Protein AF-A0AAJ2U5R9-F1 (afdb_monomer_lite)

Radius of gyration: 15.62 Å; chains: 1; bounding box: 34×28×34 Å

pLDDT: mean 93.36, std 4.94, range [68.75, 98.5]

Secondary structure (DSSP, 8-state):
---HHHHHHHHHHHHT-------HHHHHHHHGGGHHHHT-------HHHHHHH-----SPPHHHHHTT-TTS--

Foldseek 3Di:
DDQPQLVQVLVCVLVVHDDDDDDLVVLCVVVPVCSVVNPDPDDDDCVVVCVPPVDDDPDDDDNVVSNVSPVPDD

Organism: Alkalihalophilus pseudofirmus (NCBI:txid79885)

Structure (mmCIF, N/CA/C/O backbone):
data_AF-A0AAJ2U5R9-F1
#
_entry.id   AF-A0AAJ2U5R9-F1
#
loop_
_atom_site.group_PDB
_atom_site.id
_atom_site.type_symbol
_atom_site.label_atom_id
_atom_site.label_alt_id
_atom_site.label_comp_id
_atom_site.label_asym_id
_atom_site.label_entity_id
_atom_site.label_seq_id
_atom_site.pdbx_PDB_ins_code
_atom_site.Cartn_x
_atom_site.Cartn_y
_atom_site.Cartn_z
_atom_site.occupancy
_atom_site.B_iso_or_equiv
_atom_site.auth_seq_id
_atom_site.auth_comp_id
_atom_site.auth_asym_id
_atom_site.auth_atom_id
_atom_site.pdbx_PDB_model_num
ATOM 1 N N . GLY A 1 1 ? 2.071 -0.272 10.180 1.00 86.12 1 GLY A N 1
ATOM 2 C CA . GLY A 1 1 ? 1.691 -0.084 8.767 1.00 86.12 1 GLY A CA 1
ATOM 3 C C . GLY A 1 1 ? 2.097 -1.297 7.957 1.00 86.12 1 GLY A C 1
ATOM 4 O O . GLY A 1 1 ? 2.329 -2.346 8.550 1.00 86.12 1 GLY A O 1
ATOM 5 N N . VAL A 1 2 ? 2.179 -1.150 6.637 1.00 93.06 2 VAL A N 1
ATOM 6 C CA . VAL A 1 2 ? 2.703 -2.165 5.711 1.00 93.06 2 VAL A CA 1
ATOM 7 C C . VAL A 1 2 ? 3.823 -1.505 4.899 1.00 93.06 2 VAL A C 1
ATOM 9 O O . VAL A 1 2 ? 3.555 -0.469 4.292 1.00 93.06 2 VAL A O 1
ATOM 12 N N . PRO A 1 3 ? 5.058 -2.037 4.903 1.00 92.88 3 PRO A N 1
ATOM 13 C CA . PRO A 1 3 ? 6.138 -1.510 4.075 1.00 92.88 3 PRO A CA 1
ATOM 14 C C . PRO A 1 3 ? 5.785 -1.542 2.585 1.00 92.88 3 PRO A C 1
ATOM 16 O O . PRO A 1 3 ? 5.277 -2.545 2.086 1.00 92.88 3 PRO A O 1
ATOM 19 N N . PHE A 1 4 ? 6.120 -0.479 1.853 1.00 91.94 4 PHE A N 1
ATOM 20 C CA . PHE A 1 4 ? 5.806 -0.372 0.422 1.00 91.94 4 PHE A CA 1
ATOM 21 C C . PHE A 1 4 ? 6.420 -1.518 -0.404 1.00 91.94 4 PHE A C 1
ATOM 23 O O . PHE A 1 4 ? 5.770 -2.082 -1.283 1.00 91.94 4 PHE A O 1
ATOM 30 N N . ARG A 1 5 ? 7.640 -1.948 -0.045 1.00 93.50 5 ARG A N 1
ATOM 31 C CA . ARG A 1 5 ? 8.317 -3.099 -0.669 1.00 93.50 5 ARG A CA 1
ATOM 32 C C . ARG A 1 5 ? 7.541 -4.414 -0.524 1.00 93.50 5 ARG A C 1
ATOM 34 O O . ARG A 1 5 ? 7.620 -5.256 -1.410 1.00 93.50 5 ARG A O 1
ATOM 41 N 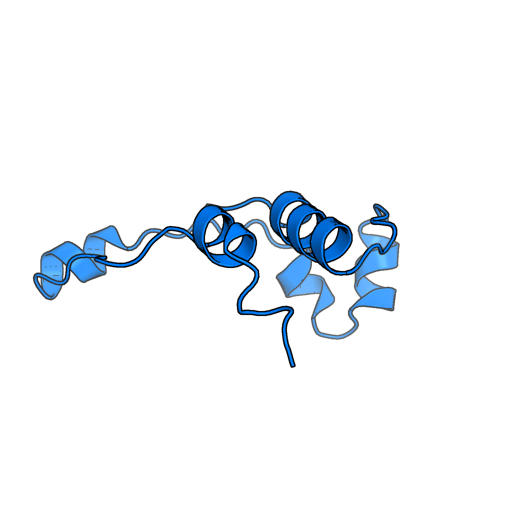N . ASP A 1 6 ? 6.805 -4.598 0.574 1.00 96.69 6 ASP A N 1
ATOM 42 C CA . ASP A 1 6 ? 6.086 -5.847 0.832 1.00 96.69 6 ASP A CA 1
ATOM 43 C C . ASP A 1 6 ? 4.855 -5.920 -0.083 1.00 96.69 6 ASP A C 1
ATOM 45 O O . ASP A 1 6 ? 4.563 -6.976 -0.638 1.00 96.69 6 ASP A O 1
ATOM 49 N N . ILE A 1 7 ? 4.197 -4.777 -0.323 1.00 96.44 7 ILE A N 1
ATOM 50 C CA . ILE A 1 7 ? 3.097 -4.641 -1.293 1.00 96.44 7 ILE A CA 1
ATOM 51 C C . ILE A 1 7 ? 3.600 -4.976 -2.704 1.00 96.44 7 ILE A C 1
ATOM 53 O O . ILE A 1 7 ? 3.031 -5.845 -3.367 1.00 96.44 7 ILE A O 1
ATOM 57 N N . ALA A 1 8 ? 4.700 -4.343 -3.135 1.00 96.38 8 ALA A N 1
ATOM 58 C CA . ALA A 1 8 ? 5.323 -4.619 -4.432 1.00 96.38 8 ALA A CA 1
ATOM 59 C C . ALA A 1 8 ? 5.729 -6.098 -4.570 1.00 96.38 8 ALA A C 1
ATOM 61 O O . ALA A 1 8 ? 5.512 -6.706 -5.616 1.00 96.38 8 ALA A O 1
ATOM 62 N N . GLY A 1 9 ? 6.251 -6.696 -3.495 1.00 98.00 9 GLY A N 1
ATOM 63 C CA . GLY A 1 9 ? 6.624 -8.106 -3.431 1.00 98.00 9 GLY A CA 1
ATOM 64 C C . GLY A 1 9 ? 5.458 -9.067 -3.662 1.00 98.00 9 GLY A C 1
ATOM 65 O O . GLY A 1 9 ? 5.609 -10.017 -4.428 1.00 98.00 9 GLY A O 1
ATOM 66 N N . VAL A 1 10 ? 4.305 -8.844 -3.020 1.00 98.12 10 VAL A N 1
ATOM 67 C CA . VAL A 1 10 ? 3.115 -9.696 -3.221 1.00 98.12 10 VAL A CA 1
ATOM 68 C C . VAL A 1 10 ? 2.613 -9.585 -4.661 1.00 98.12 10 VAL A C 1
ATOM 70 O O . VAL A 1 10 ? 2.405 -10.604 -5.317 1.00 98.12 10 VAL A O 1
ATOM 73 N N . ILE A 1 11 ? 2.493 -8.358 -5.179 1.00 97.62 11 ILE A N 1
ATOM 74 C CA . ILE A 1 11 ? 2.048 -8.104 -6.558 1.00 97.62 11 ILE A CA 1
ATOM 75 C C . ILE A 1 11 ? 2.980 -8.785 -7.568 1.00 97.62 11 ILE A C 1
ATOM 77 O O . ILE A 1 11 ? 2.513 -9.511 -8.445 1.00 97.62 11 ILE A O 1
ATOM 81 N N . GLY A 1 12 ? 4.296 -8.601 -7.421 1.00 97.62 12 GLY A N 1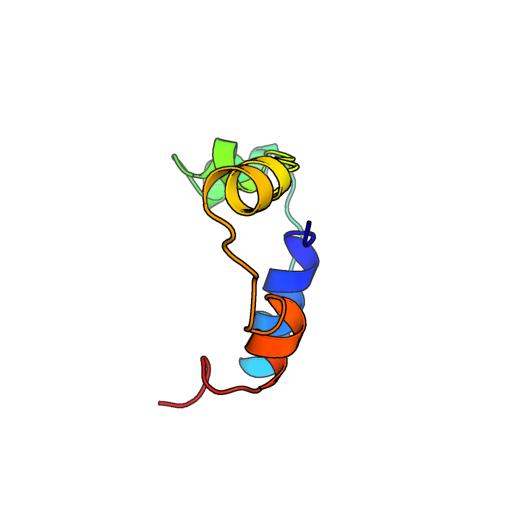
ATOM 82 C CA . GLY A 1 12 ? 5.290 -9.206 -8.308 1.00 97.62 12 GLY A CA 1
ATOM 83 C C . GLY A 1 12 ? 5.220 -10.733 -8.319 1.00 97.62 12 GLY A C 1
ATOM 84 O O . GLY A 1 12 ? 5.277 -11.333 -9.390 1.00 97.62 12 GLY A O 1
ATOM 85 N N . ARG A 1 13 ? 5.007 -11.375 -7.159 1.00 97.31 13 ARG A N 1
ATOM 86 C CA . ARG A 1 13 ? 4.827 -12.836 -7.087 1.00 97.31 13 ARG A CA 1
ATOM 87 C C . ARG A 1 13 ? 3.576 -13.310 -7.823 1.00 97.31 13 ARG A C 1
ATOM 89 O O . ARG A 1 13 ? 3.676 -14.247 -8.608 1.00 97.31 13 ARG A O 1
ATOM 96 N N . HIS A 1 14 ? 2.425 -12.674 -7.600 1.00 97.44 14 HIS A N 1
ATOM 97 C CA . HIS A 1 14 ? 1.175 -13.087 -8.249 1.00 97.44 14 HIS A CA 1
ATOM 98 C C . HIS A 1 14 ? 1.187 -12.875 -9.765 1.00 97.44 14 HIS A C 1
ATOM 100 O O . HIS A 1 14 ? 0.589 -13.663 -10.492 1.00 97.44 14 HIS A O 1
ATOM 106 N N . LEU A 1 15 ? 1.878 -11.837 -10.243 1.00 96.69 15 LEU A N 1
ATOM 107 C CA . LEU A 1 15 ? 1.975 -11.519 -11.669 1.00 96.69 15 LEU A CA 1
ATOM 108 C C . LEU A 1 15 ? 3.207 -12.124 -12.358 1.00 96.69 15 LEU A C 1
ATOM 110 O O . LEU A 1 15 ? 3.377 -11.937 -13.560 1.00 96.69 15 LEU A O 1
ATOM 114 N N . ASN A 1 16 ? 4.066 -12.836 -11.621 1.00 96.69 16 ASN A N 1
ATOM 115 C CA . ASN A 1 16 ? 5.358 -13.333 -12.099 1.00 96.69 16 ASN A CA 1
ATOM 116 C C . ASN A 1 16 ? 6.235 -12.226 -12.729 1.00 96.69 16 ASN A C 1
ATOM 118 O O . ASN A 1 16 ? 6.798 -12.387 -13.814 1.00 96.69 16 ASN A O 1
ATOM 122 N N . LEU A 1 17 ? 6.333 -11.084 -12.043 1.00 97.31 17 LEU A N 1
ATOM 123 C CA . LEU A 1 17 ? 7.121 -9.922 -12.454 1.00 97.31 17 LEU A CA 1
ATOM 124 C C . LEU A 1 17 ? 8.290 -9.672 -11.488 1.00 97.31 17 LEU A C 1
ATOM 126 O O . LEU A 1 17 ? 8.130 -9.826 -10.273 1.00 97.31 17 LEU A O 1
ATOM 130 N N . PRO A 1 18 ? 9.461 -9.244 -11.995 1.00 97.25 18 PRO A N 1
ATOM 131 C CA . PRO A 1 18 ? 10.579 -8.868 -11.142 1.00 97.25 18 PRO A CA 1
ATOM 132 C C . PRO A 1 18 ? 10.248 -7.613 -10.325 1.00 97.25 18 PRO A C 1
ATOM 134 O O . PRO A 1 18 ? 9.668 -6.656 -10.835 1.00 97.25 18 PRO A O 1
ATOM 137 N N . VAL A 1 19 ? 10.675 -7.599 -9.062 1.00 97.06 19 VAL A N 1
ATOM 138 C CA . VAL A 1 19 ? 10.587 -6.428 -8.180 1.00 97.06 19 VAL A CA 1
ATOM 139 C C . VAL A 1 19 ? 11.983 -5.852 -8.008 1.00 97.06 19 VAL A C 1
ATOM 141 O O . VAL A 1 19 ? 12.907 -6.566 -7.618 1.00 97.06 19 VAL A O 1
ATOM 144 N N . VAL A 1 20 ? 12.132 -4.562 -8.296 1.00 94.81 20 VAL A N 1
ATOM 145 C CA . VAL A 1 20 ? 13.411 -3.850 -8.231 1.00 94.81 20 VAL A CA 1
ATOM 146 C C . VAL A 1 20 ? 13.325 -2.695 -7.242 1.00 94.81 20 VAL A C 1
ATOM 148 O O . VAL A 1 20 ? 12.283 -2.058 -7.102 1.00 94.81 20 VAL A O 1
ATOM 151 N N . SER A 1 21 ? 14.428 -2.440 -6.541 1.00 92.81 21 SER A N 1
ATOM 152 C CA . SER A 1 21 ? 14.586 -1.231 -5.736 1.00 92.81 21 SER A CA 1
ATOM 153 C C . SER A 1 21 ? 15.183 -0.134 -6.606 1.00 92.81 21 SER A C 1
ATOM 155 O O . SER A 1 21 ? 16.086 -0.409 -7.392 1.00 92.81 21 SER A O 1
ATOM 157 N N . ILE A 1 22 ? 14.719 1.094 -6.414 1.00 91.19 22 ILE A N 1
ATOM 158 C CA . ILE A 1 22 ? 15.260 2.299 -7.051 1.00 91.19 22 ILE A CA 1
ATOM 159 C C . ILE A 1 22 ? 15.686 3.301 -5.977 1.00 91.19 22 ILE A C 1
ATOM 161 O O . ILE A 1 22 ? 15.240 3.200 -4.825 1.00 91.19 22 ILE A O 1
ATOM 165 N N . SER A 1 23 ? 16.568 4.235 -6.328 1.00 89.31 23 SER A N 1
ATOM 166 C CA . SER A 1 23 ? 16.973 5.317 -5.427 1.00 89.31 23 SER A CA 1
ATOM 167 C C . SER A 1 23 ? 15.832 6.320 -5.205 1.00 89.31 23 SER A C 1
ATOM 169 O O . SER A 1 23 ? 14.828 6.322 -5.920 1.00 89.31 23 SER A O 1
ATOM 171 N N . ARG A 1 24 ? 15.973 7.200 -4.206 1.00 82.44 24 ARG A N 1
ATOM 172 C CA . ARG A 1 24 ? 14.995 8.273 -3.958 1.00 82.44 24 ARG A CA 1
ATOM 173 C C . ARG A 1 24 ? 14.923 9.240 -5.144 1.00 82.44 24 ARG A C 1
ATOM 175 O O . ARG A 1 24 ? 13.837 9.652 -5.529 1.00 82.44 24 ARG A O 1
ATOM 182 N N . GLU A 1 25 ? 16.069 9.561 -5.733 1.00 84.94 25 GLU A N 1
ATOM 183 C CA . GLU A 1 25 ? 16.189 10.445 -6.895 1.00 84.94 25 GLU A CA 1
ATOM 184 C C . GLU A 1 25 ? 15.528 9.821 -8.133 1.00 84.94 25 GLU A C 1
ATOM 186 O O . GLU A 1 25 ? 14.820 10.496 -8.879 1.00 84.94 25 GLU A O 1
ATOM 191 N N . GLU A 1 26 ? 15.710 8.512 -8.329 1.00 90.31 26 GLU A N 1
ATOM 192 C CA . GLU A 1 26 ? 15.046 7.762 -9.397 1.00 90.31 26 GLU A CA 1
ATOM 193 C C . GLU A 1 26 ? 13.534 7.650 -9.167 1.00 90.31 26 GLU A C 1
ATOM 195 O O . GLU A 1 26 ? 12.768 7.672 -10.130 1.00 90.31 26 GLU A O 1
ATOM 200 N N . ALA A 1 27 ? 13.086 7.562 -7.910 1.00 87.25 27 ALA A N 1
ATOM 201 C CA . ALA A 1 27 ? 11.668 7.479 -7.572 1.00 87.25 27 ALA A CA 1
ATOM 202 C C . ALA A 1 27 ? 10.892 8.738 -7.983 1.00 87.25 27 ALA A C 1
ATOM 204 O O . ALA A 1 27 ? 9.784 8.611 -8.505 1.00 87.25 27 ALA A O 1
ATOM 205 N N . ASP A 1 28 ? 11.469 9.931 -7.824 1.00 87.12 28 ASP A N 1
ATOM 206 C CA . ASP A 1 28 ? 10.830 11.179 -8.264 1.00 87.12 28 ASP A CA 1
ATOM 207 C C . ASP A 1 28 ? 10.645 11.212 -9.789 1.00 87.12 28 ASP A C 1
ATOM 209 O O . ASP A 1 28 ? 9.584 11.596 -10.284 1.00 87.12 28 ASP A O 1
ATOM 213 N N . ALA A 1 29 ? 11.637 10.736 -10.547 1.00 91.44 29 ALA A N 1
ATOM 214 C CA . ALA A 1 29 ? 11.528 10.615 -12.000 1.00 91.44 29 ALA A CA 1
ATOM 215 C C . ALA A 1 29 ? 10.545 9.507 -12.428 1.00 91.44 29 ALA A C 1
ATOM 217 O O . ALA A 1 29 ? 9.784 9.693 -13.378 1.00 91.44 29 ALA A O 1
ATOM 218 N N . HIS A 1 30 ? 10.540 8.369 -11.728 1.00 92.38 30 HIS A N 1
ATOM 219 C CA . HIS A 1 30 ? 9.706 7.208 -12.049 1.00 92.38 30 HIS A CA 1
ATOM 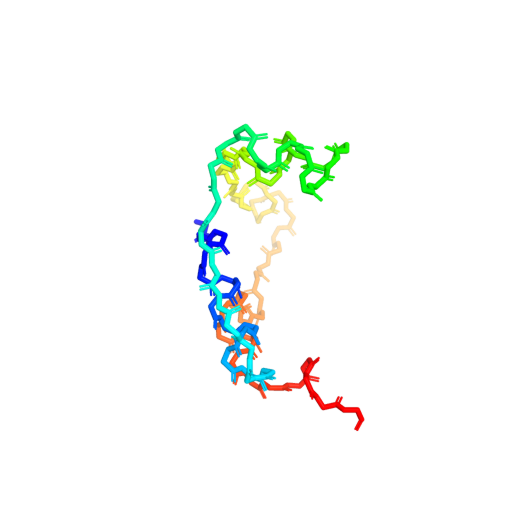220 C C . HIS A 1 30 ? 8.222 7.444 -11.744 1.00 92.38 30 HIS A C 1
ATOM 222 O O . HIS A 1 30 ? 7.356 7.107 -12.550 1.00 92.38 30 HIS A O 1
ATOM 228 N N . PHE A 1 31 ? 7.920 8.025 -10.581 1.00 92.38 31 PHE A N 1
ATOM 229 C CA . PHE A 1 31 ? 6.553 8.238 -10.104 1.00 92.38 31 PHE A CA 1
ATOM 230 C C . PHE A 1 31 ? 6.029 9.658 -10.381 1.00 92.38 31 PHE A C 1
ATOM 232 O O . PHE A 1 31 ? 4.838 9.925 -10.195 1.00 92.38 31 PHE A O 1
ATOM 239 N N . GLY A 1 32 ? 6.881 10.580 -10.838 1.00 92.12 32 GLY A N 1
ATOM 240 C CA . GLY A 1 32 ? 6.500 11.955 -11.149 1.00 92.12 32 GLY A CA 1
ATOM 241 C C . GLY A 1 32 ? 5.895 12.664 -9.938 1.00 92.12 32 GLY A C 1
ATOM 242 O O . GLY A 1 32 ? 6.452 12.655 -8.844 1.00 92.12 32 GLY A O 1
ATOM 243 N N . TRP A 1 33 ? 4.703 13.245 -10.103 1.00 91.44 33 TRP A N 1
ATOM 244 C CA . TRP A 1 33 ? 4.009 13.953 -9.018 1.00 91.44 33 TRP A CA 1
ATOM 245 C C . TRP A 1 33 ? 3.668 13.058 -7.810 1.00 91.44 33 TRP A C 1
ATOM 247 O O . TRP A 1 33 ? 3.431 13.575 -6.717 1.00 91.44 33 TRP A O 1
ATOM 257 N N . LEU A 1 34 ? 3.668 11.728 -7.981 1.00 90.88 34 LEU A N 1
ATOM 258 C CA . LEU A 1 34 ? 3.470 10.768 -6.894 1.00 90.88 34 LEU A CA 1
ATOM 259 C C . LEU A 1 34 ? 4.748 10.484 -6.089 1.00 90.88 34 LEU A C 1
ATOM 261 O O . LEU A 1 34 ? 4.637 9.906 -5.007 1.00 90.88 34 LEU A O 1
ATOM 265 N N . GLY A 1 35 ? 5.930 10.898 -6.567 1.00 90.44 35 GLY A N 1
ATOM 266 C CA . GLY A 1 35 ? 7.239 10.623 -5.951 1.00 90.44 35 GLY A CA 1
ATOM 267 C C . GLY A 1 35 ? 7.298 10.965 -4.461 1.00 90.44 35 GLY A C 1
ATOM 268 O O . GLY A 1 35 ? 7.707 10.146 -3.632 1.00 90.44 35 GLY A O 1
ATOM 269 N N . ALA A 1 36 ? 6.753 12.129 -4.099 1.00 87.31 36 ALA A N 1
ATOM 270 C CA . ALA A 1 36 ? 6.671 12.577 -2.712 1.00 87.31 36 ALA A CA 1
ATOM 271 C C . ALA A 1 36 ? 5.816 11.653 -1.824 1.00 87.31 36 ALA A C 1
ATOM 273 O O . ALA A 1 36 ? 6.148 11.453 -0.658 1.00 87.31 36 ALA A O 1
ATOM 274 N N . PHE A 1 37 ? 4.739 11.069 -2.358 1.00 87.19 37 PHE A N 1
ATOM 275 C CA . PHE A 1 37 ? 3.834 10.200 -1.601 1.00 87.19 37 PHE A CA 1
ATOM 276 C C . PHE A 1 37 ? 4.389 8.785 -1.445 1.00 87.19 37 PHE A C 1
ATOM 278 O O . PHE A 1 37 ? 4.307 8.220 -0.357 1.00 87.19 37 PHE A O 1
ATOM 285 N N . VAL A 1 38 ? 4.975 8.218 -2.503 1.00 88.38 38 VAL A N 1
ATOM 286 C CA . VAL A 1 38 ? 5.563 6.865 -2.457 1.00 88.38 38 VAL A CA 1
ATOM 287 C C . VAL A 1 38 ? 6.836 6.813 -1.608 1.00 88.38 38 VAL A C 1
ATOM 289 O O . VAL A 1 38 ? 7.144 5.776 -1.025 1.00 88.38 38 VAL A O 1
ATOM 292 N N . SER A 1 39 ? 7.552 7.936 -1.500 1.00 86.06 39 SER A N 1
ATOM 293 C CA . SER A 1 39 ? 8.788 8.055 -0.714 1.00 86.06 39 SER A CA 1
ATOM 294 C C . SER A 1 39 ? 8.559 8.460 0.746 1.00 86.06 39 SER A C 1
ATOM 296 O O . SER A 1 39 ? 9.523 8.535 1.520 1.00 86.06 39 SER A O 1
ATOM 298 N N . ALA A 1 40 ? 7.321 8.785 1.124 1.00 87.31 40 ALA A N 1
ATOM 299 C CA . ALA A 1 40 ? 6.980 9.218 2.472 1.00 87.31 40 ALA A CA 1
ATOM 300 C C . ALA A 1 40 ? 6.734 8.019 3.396 1.00 87.31 40 ALA A C 1
ATOM 302 O O . ALA A 1 40 ? 5.935 7.133 3.094 1.00 87.31 40 ALA A O 1
ATOM 303 N N . ASP A 1 41 ? 7.362 8.037 4.572 1.00 89.25 41 ASP A N 1
ATOM 304 C CA . ASP A 1 41 ? 6.949 7.178 5.680 1.00 89.25 41 ASP A CA 1
ATOM 305 C C . ASP A 1 41 ? 5.765 7.844 6.394 1.00 89.25 41 ASP A C 1
ATOM 307 O O . ASP A 1 41 ? 5.923 8.859 7.073 1.00 89.25 41 ASP A O 1
ATOM 311 N N . ASN A 1 42 ? 4.559 7.314 6.174 1.00 88.19 42 ASN A N 1
ATOM 312 C CA . ASN A 1 42 ? 3.301 7.880 6.665 1.00 88.19 42 ASN A CA 1
ATOM 313 C C . ASN A 1 42 ? 2.625 6.931 7.675 1.00 88.19 42 ASN A C 1
ATOM 315 O O . ASN A 1 42 ? 1.639 6.256 7.343 1.00 88.19 42 ASN A O 1
ATOM 319 N N . PRO A 1 43 ? 3.157 6.809 8.907 1.00 90.75 43 PRO A N 1
ATOM 320 C CA . PRO A 1 43 ? 2.561 5.963 9.926 1.00 90.75 43 PRO A CA 1
ATOM 321 C C . PRO A 1 43 ? 1.198 6.521 10.342 1.00 90.75 43 PRO A C 1
ATOM 323 O O . PRO A 1 43 ? 1.083 7.620 10.877 1.00 90.75 43 PRO A O 1
ATOM 326 N N . THR A 1 44 ? 0.152 5.725 10.129 1.00 91.19 44 THR A N 1
ATOM 327 C CA . THR A 1 44 ? -1.223 6.081 10.487 1.00 91.19 44 THR A CA 1
ATOM 328 C C . THR A 1 44 ? -1.839 5.070 11.449 1.00 91.19 44 THR A C 1
ATOM 330 O O . THR A 1 44 ? -1.416 3.910 11.528 1.00 91.19 44 THR A O 1
ATOM 333 N N . SER A 1 45 ? -2.852 5.517 12.185 1.00 93.38 45 SER A N 1
ATOM 334 C CA . SER A 1 45 ? -3.619 4.721 13.139 1.00 93.38 45 SER A CA 1
ATOM 335 C C . SER A 1 45 ? -5.105 5.003 12.974 1.00 93.38 45 SER A C 1
ATOM 337 O O . SER A 1 45 ? -5.510 6.137 12.732 1.00 93.38 45 SER A O 1
ATOM 339 N N . SER A 1 46 ? -5.928 3.974 13.162 1.00 94.69 46 SER A N 1
ATOM 340 C CA . SER A 1 46 ? -7.384 4.105 13.171 1.00 94.69 46 SER A CA 1
ATOM 341 C C . SER A 1 46 ? -7.981 4.264 14.573 1.00 94.69 46 SER A C 1
ATOM 343 O O . SER A 1 46 ? -9.202 4.258 14.705 1.00 94.69 46 SER A O 1
ATOM 345 N N . ALA A 1 47 ? -7.157 4.412 15.618 1.00 96.94 47 ALA A N 1
ATOM 346 C CA . ALA A 1 47 ? -7.611 4.417 17.013 1.00 96.94 47 ALA A CA 1
ATOM 347 C C . ALA A 1 47 ? -8.720 5.450 17.292 1.00 96.94 47 ALA A C 1
ATOM 349 O O . ALA A 1 47 ? -9.767 5.085 17.818 1.00 96.94 47 ALA A O 1
ATOM 350 N N . LEU A 1 48 ? -8.543 6.705 16.861 1.00 98.00 48 LEU A N 1
ATOM 351 C CA . LEU A 1 48 ? -9.548 7.760 17.065 1.00 98.00 48 LEU A CA 1
ATOM 352 C C . LEU A 1 48 ? -10.858 7.478 16.321 1.00 98.00 48 LEU A C 1
ATOM 354 O O . LEU A 1 48 ? -11.933 7.815 16.810 1.00 98.00 48 LEU A O 1
ATOM 358 N N . THR A 1 49 ? -10.785 6.864 15.139 1.00 97.38 49 THR A N 1
ATOM 359 C CA . THR A 1 49 ? -11.977 6.471 14.377 1.00 97.38 49 THR A CA 1
ATOM 360 C C . THR A 1 49 ? -12.760 5.396 15.125 1.00 97.38 49 THR A C 1
ATOM 362 O O . THR A 1 49 ? -13.981 5.488 15.222 1.00 97.38 49 THR A O 1
ATOM 365 N N . GLN A 1 50 ? -12.063 4.405 15.685 1.00 98.31 50 GLN A N 1
ATOM 366 C CA . GLN A 1 50 ? -12.686 3.334 16.466 1.00 98.31 50 GLN A CA 1
ATOM 367 C C . GLN A 1 50 ? -13.313 3.871 17.759 1.00 98.31 50 GLN A C 1
ATOM 369 O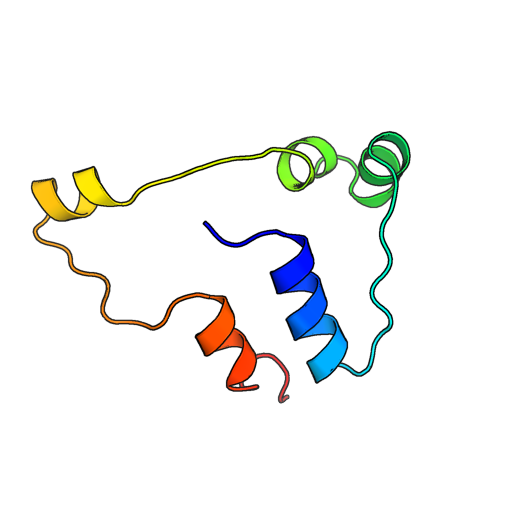 O . GLN A 1 50 ? -14.454 3.538 18.064 1.00 98.31 50 GLN A O 1
ATOM 374 N N . GLU A 1 51 ? -12.604 4.746 18.478 1.00 98.50 51 GLU A N 1
ATOM 375 C CA . GLU A 1 51 ? -13.088 5.372 19.715 1.00 98.50 51 GLU A CA 1
ATOM 376 C C . GLU A 1 51 ? -14.350 6.214 19.479 1.00 98.50 51 GLU A C 1
ATOM 378 O O . GLU A 1 51 ? -15.336 6.081 20.199 1.00 98.50 51 GLU A O 1
ATOM 383 N N . ARG A 1 52 ? -14.338 7.071 18.451 1.00 98.50 52 ARG A N 1
ATOM 384 C CA . ARG A 1 52 ? -15.416 8.045 18.218 1.00 98.50 52 ARG A CA 1
ATOM 385 C C . ARG A 1 52 ? -16.654 7.441 17.578 1.00 98.50 52 ARG A C 1
ATOM 387 O O . ARG A 1 52 ? -17.752 7.938 17.807 1.00 98.50 52 ARG A O 1
ATOM 394 N N . LEU A 1 53 ? -16.474 6.433 16.727 1.00 98.44 53 LEU A N 1
ATOM 395 C CA . LEU A 1 53 ? -17.563 5.881 15.919 1.00 98.44 53 LEU A CA 1
ATOM 396 C C . LEU A 1 53 ? -18.010 4.495 16.390 1.00 98.44 53 LEU A C 1
ATOM 398 O O . LEU A 1 53 ? -18.956 3.950 15.830 1.00 98.44 53 LEU A O 1
ATOM 402 N N . GLY A 1 54 ? -17.304 3.879 17.345 1.00 98.00 54 GLY A N 1
ATOM 403 C CA . GLY A 1 54 ? -17.499 2.467 17.689 1.00 98.00 54 GLY A CA 1
ATOM 404 C C . GLY A 1 54 ? -17.189 1.513 16.527 1.00 98.00 54 GLY A C 1
ATOM 405 O O . GLY A 1 54 ? -17.505 0.327 16.594 1.00 98.00 54 GLY A O 1
ATOM 406 N N . TRP A 1 55 ? -16.588 2.018 15.445 1.00 97.69 55 TRP A N 1
ATOM 407 C CA . TRP A 1 55 ? -16.235 1.226 14.276 1.00 97.69 55 TRP A CA 1
ATOM 408 C C . TRP A 1 55 ? -15.140 0.224 14.633 1.00 97.69 55 TRP A C 1
ATOM 410 O O . TRP A 1 55 ? -14.197 0.563 15.342 1.00 97.69 55 TRP A O 1
ATOM 420 N N . GLN A 1 56 ? -15.248 -0.996 14.111 1.00 96.88 56 GLN A N 1
ATOM 421 C CA . GLN A 1 56 ? -14.255 -2.051 14.287 1.00 96.88 56 GLN A CA 1
ATOM 422 C C . GLN A 1 56 ? -13.846 -2.602 12.912 1.00 96.88 56 GLN A C 1
ATOM 424 O O . GLN A 1 56 ? -14.725 -2.948 12.118 1.00 96.88 56 GLN A O 1
ATOM 429 N N . PRO A 1 57 ? -12.539 -2.700 12.593 1.00 94.56 57 PRO A N 1
ATOM 430 C CA . PRO A 1 57 ? -12.092 -3.338 11.359 1.00 94.56 57 PRO A CA 1
ATOM 431 C C . PRO A 1 57 ? -12.436 -4.836 11.371 1.00 94.56 57 PRO A C 1
ATOM 433 O O . PRO A 1 57 ? -11.943 -5.578 12.215 1.00 94.56 57 PRO A O 1
ATOM 436 N N . VAL A 1 58 ? -13.258 -5.286 10.421 1.00 96.19 58 VAL A N 1
ATOM 437 C CA . VAL A 1 58 ? -13.699 -6.696 10.310 1.00 96.19 58 VAL A CA 1
ATOM 438 C C . VAL A 1 58 ? -13.027 -7.467 9.173 1.00 96.19 58 VAL A C 1
ATOM 440 O O . VAL A 1 58 ? -13.135 -8.688 9.095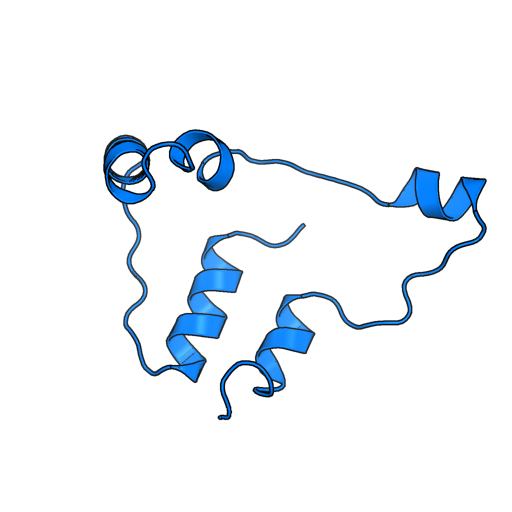 1.00 96.19 58 VAL A O 1
ATOM 443 N N . HIS A 1 59 ? -12.332 -6.765 8.280 1.00 94.19 59 HIS A N 1
ATOM 444 C CA . HIS A 1 59 ? -11.657 -7.360 7.130 1.00 94.19 59 HIS A CA 1
ATOM 445 C C . HIS A 1 59 ? -10.167 -7.601 7.405 1.00 94.19 59 HIS A C 1
ATOM 447 O O . HIS A 1 59 ? -9.592 -6.984 8.308 1.00 94.19 59 HIS A O 1
ATOM 453 N N . PRO A 1 60 ? -9.518 -8.495 6.635 1.00 95.19 60 PRO A N 1
ATOM 454 C CA . PRO A 1 60 ? -8.093 -8.745 6.779 1.00 95.19 60 PRO A CA 1
ATOM 455 C C . PRO A 1 60 ? -7.249 -7.492 6.549 1.00 95.19 60 PRO A C 1
ATOM 457 O O . PRO A 1 60 ? -7.658 -6.525 5.908 1.00 95.19 60 PRO A O 1
ATOM 460 N N . LYS A 1 61 ? -6.011 -7.549 7.041 1.00 94.56 61 LYS A N 1
ATOM 461 C CA . LYS A 1 61 ? -4.981 -6.575 6.672 1.00 94.56 61 LYS A CA 1
ATOM 462 C C . LYS A 1 61 ? -4.623 -6.727 5.188 1.00 94.56 61 LYS A C 1
ATOM 464 O O . LYS A 1 61 ? -4.831 -7.788 4.607 1.00 94.56 61 LYS A O 1
ATOM 469 N N . LEU A 1 62 ? -4.004 -5.690 4.624 1.00 95.56 62 LEU A N 1
ATOM 470 C CA . LEU A 1 62 ? -3.682 -5.606 3.197 1.00 95.56 62 LEU A CA 1
ATOM 471 C C . LEU A 1 62 ? -2.916 -6.827 2.662 1.00 95.56 62 LEU A C 1
ATOM 473 O O . LEU A 1 62 ? -3.352 -7.427 1.693 1.00 95.56 62 LEU A O 1
ATOM 477 N N . ILE A 1 63 ? -1.803 -7.221 3.296 1.00 97.62 63 ILE A N 1
ATOM 478 C CA . ILE A 1 63 ? -0.971 -8.329 2.792 1.00 97.62 63 ILE A CA 1
ATOM 479 C C . ILE A 1 63 ? -1.744 -9.661 2.754 1.00 97.62 63 ILE A C 1
ATOM 481 O O . ILE A 1 63 ? -1.826 -10.240 1.675 1.00 97.62 63 ILE A O 1
ATOM 485 N N . PRO A 1 64 ? -2.382 -10.130 3.851 1.00 97.12 64 PRO A N 1
ATOM 486 C CA . PRO A 1 64 ? -3.231 -11.321 3.794 1.00 97.12 64 PRO A CA 1
ATOM 487 C C . PRO A 1 64 ? -4.359 -11.259 2.763 1.00 97.12 64 PRO A C 1
ATOM 489 O O . PRO A 1 64 ? -4.798 -12.306 2.303 1.00 97.12 64 PRO A O 1
ATOM 492 N N . ASP A 1 65 ? -4.873 -10.069 2.444 1.00 97.06 65 ASP A N 1
ATOM 493 C CA . ASP A 1 65 ? -5.934 -9.939 1.449 1.00 97.06 65 ASP A CA 1
ATOM 494 C C . ASP A 1 65 ? -5.408 -10.019 0.010 1.00 97.06 65 ASP A C 1
ATOM 496 O O . ASP A 1 65 ? -6.011 -10.712 -0.805 1.00 97.06 65 ASP A O 1
ATOM 500 N N . LEU A 1 66 ? -4.253 -9.405 -0.278 1.00 97.44 66 LEU A N 1
ATOM 501 C CA . LEU A 1 66 ? -3.568 -9.533 -1.570 1.00 97.44 66 LEU A CA 1
ATOM 502 C C . LEU A 1 66 ? -3.197 -10.994 -1.872 1.00 97.44 66 LEU A C 1
ATOM 504 O O . LEU A 1 66 ? -3.425 -11.463 -2.984 1.00 97.44 66 LEU A O 1
ATOM 508 N N . GLU A 1 67 ? -2.710 -11.731 -0.869 1.00 97.06 67 GLU A N 1
ATOM 509 C CA . GLU A 1 67 ? -2.326 -13.151 -0.992 1.00 97.06 67 GLU A CA 1
ATOM 510 C C . GLU A 1 67 ? -3.497 -14.076 -1.374 1.00 97.06 67 GLU A C 1
ATOM 512 O O . GLU A 1 67 ? -3.288 -15.184 -1.866 1.00 97.06 67 GLU A O 1
ATOM 517 N N . LYS A 1 68 ? -4.755 -13.644 -1.199 1.00 96.25 68 LYS A N 1
ATOM 518 C CA . LYS A 1 68 ? -5.917 -14.428 -1.653 1.00 96.25 68 LYS A CA 1
ATOM 519 C C . LYS A 1 68 ? -6.047 -14.490 -3.175 1.00 96.25 68 LYS A C 1
ATOM 521 O O . LYS A 1 68 ? -6.884 -15.239 -3.670 1.00 96.25 68 LYS A O 1
ATOM 526 N N . GLY A 1 69 ? -5.288 -13.688 -3.920 1.00 95.25 69 GLY A N 1
ATOM 527 C CA . GLY A 1 69 ? -5.198 -13.799 -5.374 1.00 95.25 69 GLY A CA 1
ATOM 528 C C . GLY A 1 69 ? -6.345 -13.166 -6.170 1.00 95.25 69 GLY A C 1
ATOM 529 O O . GLY A 1 69 ? -6.212 -13.014 -7.379 1.00 95.25 69 GLY A O 1
ATOM 530 N N . HIS A 1 70 ? -7.444 -12.755 -5.525 1.00 95.00 70 HIS A N 1
ATOM 531 C CA . HIS A 1 70 ? -8.650 -12.254 -6.208 1.00 95.00 70 HIS A CA 1
ATOM 532 C C . HIS A 1 70 ? -8.442 -10.932 -6.970 1.00 95.00 70 HIS A C 1
ATOM 534 O O . HIS A 1 70 ? -9.190 -10.644 -7.896 1.00 95.00 70 HIS A O 1
ATOM 540 N N . TYR A 1 71 ? -7.385 -10.177 -6.654 1.00 94.19 71 TYR A N 1
ATOM 541 C CA . TYR A 1 71 ? -6.962 -8.986 -7.405 1.00 94.19 71 TYR A CA 1
ATOM 542 C C . TYR A 1 71 ? -6.231 -9.294 -8.719 1.00 94.19 71 TYR A C 1
ATOM 544 O O . TYR A 1 71 ? -5.987 -8.382 -9.508 1.00 94.19 71 TYR A O 1
ATOM 552 N N . PHE A 1 72 ? -5.831 -10.548 -8.933 1.00 94.69 72 PHE A N 1
ATOM 553 C CA . PHE A 1 72 ? -4.959 -10.955 -10.039 1.00 94.69 72 PHE A CA 1
ATOM 554 C C . PHE A 1 72 ? -5.635 -11.947 -10.997 1.00 94.69 72 PHE A C 1
ATOM 556 O O . PHE A 1 72 ? -5.001 -12.434 -11.931 1.00 94.69 72 PHE A O 1
ATOM 563 N N . SER A 1 73 ? -6.915 -12.246 -10.775 1.00 86.44 73 SER A N 1
ATOM 564 C CA . SER A 1 73 ? -7.771 -13.016 -11.677 1.00 86.44 73 SER A CA 1
ATOM 565 C C . SER A 1 73 ? -8.662 -12.071 -12.488 1.00 86.44 73 SER A C 1
ATOM 567 O O . SER A 1 73 ? -9.353 -11.247 -11.890 1.00 86.44 73 SER A O 1
ATOM 569 N N . ASN A 1 74 ? -8.654 -12.209 -13.819 1.00 68.75 74 ASN A N 1
ATOM 570 C CA . ASN A 1 74 ? -9.635 -11.581 -14.717 1.00 68.75 74 ASN A CA 1
ATOM 571 C C . ASN A 1 74 ? -10.937 -12.383 -14.763 1.00 68.75 74 ASN A C 1
ATOM 573 O O . ASN A 1 74 ? -10.841 -13.632 -14.774 1.00 68.75 74 ASN A O 1
#

Sequence (74 aa):
GVPFRDIAGVIGRHLNLPVVSISREEADAHFGWLGAFVSADNPTSSALTQERLGWQPVHPKLIPDLEKGHYFSN

=== Feature glossary ===
Legend for the data blocks above and below:

— What the protein is —

Sequence gives the chain of amino acids in standard one-letter code (A=alanine, C=cysteine, …, Y=tyrosine), read N→C. It is the only feature that is directly encoded by the gene; all structural features are derived from the folded form of this sequence.

The annotation block draws on four external resources. InterPro: which protein families and domains the sequence belongs to. GO: standardized terms for what the protein does, what process it participates in, and where in the cell it acts. CATH: which structural fold it has in the CATH hierarchy. Organism: the species of origin.

— Where its atoms are —

Atomic coordinates in PDBx/mmCIF format — the same representation the Protein Data Bank distributes. Each line of the _atom_site loop places one backbone atom in Cartesian space (units: ångströms, origin: arbitrary).

Six rendered views show the 3D structure from the faces of a cube — i.e. along ±x, ±y, ±z. Rendering representation is drawn randomly per protein from cartoon (secondary-structure ribbons), sticks (backbone bonds), or molecular surface; coloring is either N→C rainbow (blue at the N-terminus through red at the C-terminus) or one color per chain.

— Local backbone conformation —

DSSP 8-state secondary structure assigns each residue one of H (α-helix), G (3₁₀-helix), I (π-helix), E (extended β-strand), B (isolated β-bridge), T (hydrogen-bonded turn), S (bend), or '-' (coil). The assignment is computed from backbone hydrogen-bond geometry via the Kabsch–Sander algorithm.

P-SEA three-state annotation labels each residue as helix, strand, or coil based purely on the geometry of the Cα trace. It serves as a fallback when the full backbone (and thus DSSP) is unavailable.

φ (phi) and ψ (psi) are the two rotatable backbone dihedrals per residue: φ is the C(i-1)–N–Cα–C torsion, ψ is the N–Cα–C–N(i+1) torsion, both in degrees on (−180°, 180°]. α-helical residues cluster near (−60°, −45°); β-strand residues near (−120°, +130°). A Ramachandran plot is simply a scatter of (φ, ψ) for every residue.

— Global shape and packing —

Radius of gyration (Rg) is the root-mean-square distance of Cα atoms from their centroid — a single number for overall size and compactness. A globular domain of N residues has Rg ≈ 2.2·N^0.38 Å; an extended or disordered chain has a much larger Rg. The Cα contact count is the number of residue pairs whose Cα atoms are within 8 Å and are more than four positions apart in sequence — a standard proxy for tertiary packing density. The bounding box is the smallest axis-aligned box enclosing all Cα atoms.

Accessible surface area quantifies burial. A residue with SASA near zero is packed into the hydrophobic core; one with SASA >100 Å² sits on the surface. Computed here via the Shrake–Rupley numerical algorithm with a 1.4 Å probe.

The contact map is a binary N×N matrix image: pixel (i, j) is dark where Cα_i and Cα_j are within 8 Å and |i−j|>4. Because the |i−j|>4 filter removes local helical contacts, off-diagonal stripes parallel to the main diagonal indicate parallel β-sheets; stripes perpendicular to it indicate antiparallel β-sheets. The Ramachandran plot scatters every residue's (φ, ψ) pair against the sterically allowed regions. The PAE heatmap renders the predicted-aligned-error matrix.

— Structural neighborhood —

A 3Di character summarizes, for each residue, the relative orientation of the Cα frame of its nearest spatial neighbor. Because it encodes fold topology rather than chemistry, 3Di alignments detect remote structural similarity that sequence alignment misses.

Structural nearest neighbors (via Foldseek easy-search vs the PDB). Reported per hit: target PDB id, E-value, and alignment TM-score. A TM-score above ~0.5 is the conventional threshold for 'same fold'.

— Confidence and disorder —

For AlphaFold models, the B-factor field carries pLDDT — the model's own estimate of local accuracy on a 0–100 scale. Regions with pLDDT<50 should be treated as essentially unmodeled; they often correspond to intrinsically disordered segments.

B-factor (Debye–Waller factor) reflects atomic displacement in the crystal lattice. It is an experimental observable (units Å²), not a prediction; low values mean the atom is pinned down, high values mean it moves or is heterogeneous across the crystal.

Predicted Aligned Error (PAE) is an AlphaFold confidence matrix: entry (i, j) is the expected error in the position of residue j, in ångströms, when the prediction is superimposed on the true structure at residue i. Low PAE within a block of residues 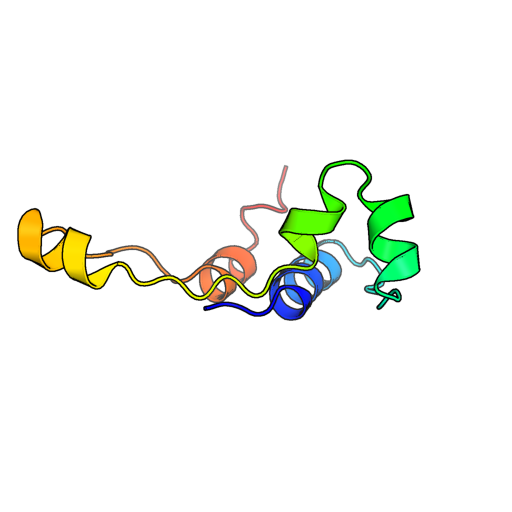means that block is internally rigid and well-predicted; high PAE between two blocks means their relative placement is uncertain even if each block individually is confident.